Protein AF-A0A9C9BXX2-F1 (afdb_monomer_lite)

Radius of gyration: 13.17 Å; chains: 1; bounding box: 26×22×36 Å

Structure (mmCIF, N/CA/C/O backbone):
data_AF-A0A9C9BXX2-F1
#
_entry.id   AF-A0A9C9BXX2-F1
#
loop_
_atom_site.group_PDB
_atom_site.id
_atom_site.type_symbol
_atom_site.label_atom_id
_atom_site.label_alt_id
_atom_site.label_comp_id
_atom_site.label_asym_id
_atom_site.label_entity_id
_atom_site.label_seq_id
_atom_site.pdbx_PDB_ins_code
_atom_site.Cartn_x
_atom_site.Cartn_y
_atom_site.Cartn_z
_atom_site.occupancy
_atom_site.B_iso_or_equiv
_atom_site.auth_seq_id
_atom_site.auth_comp_id
_atom_site.auth_asym_id
_atom_site.auth_atom_id
_atom_site.pdbx_PDB_model_num
ATOM 1 N N . GLY A 1 1 ? 6.536 5.065 -13.175 1.00 67.31 1 GLY A N 1
ATOM 2 C CA . GLY A 1 1 ? 6.309 3.650 -13.400 1.00 67.31 1 GLY A CA 1
ATOM 3 C C . GLY A 1 1 ? 4.911 3.431 -13.900 1.00 67.31 1 GLY A C 1
ATOM 4 O O . GLY A 1 1 ? 4.081 4.331 -13.934 1.00 67.31 1 GLY A O 1
ATOM 5 N N . ASP A 1 2 ? 4.697 2.196 -14.271 1.00 72.31 2 ASP A N 1
ATOM 6 C CA . ASP A 1 2 ? 3.475 1.519 -14.680 1.00 72.31 2 ASP A CA 1
ATOM 7 C C . ASP A 1 2 ? 2.777 0.812 -13.493 1.00 72.31 2 ASP A C 1
ATOM 9 O O . ASP A 1 2 ? 1.653 0.328 -13.626 1.00 72.31 2 ASP A O 1
ATOM 13 N N . LEU A 1 3 ? 3.427 0.790 -12.323 1.00 79.56 3 LEU A N 1
ATOM 14 C CA . LEU A 1 3 ? 2.909 0.177 -11.107 1.00 79.56 3 LEU A CA 1
ATOM 15 C C . LEU A 1 3 ? 1.585 0.811 -10.664 1.00 79.56 3 LEU A C 1
ATOM 17 O O . LEU A 1 3 ? 1.405 2.032 -10.646 1.00 79.56 3 LEU A O 1
ATOM 21 N N . ARG A 1 4 ? 0.674 -0.043 -10.215 1.00 85.88 4 ARG A N 1
ATOM 22 C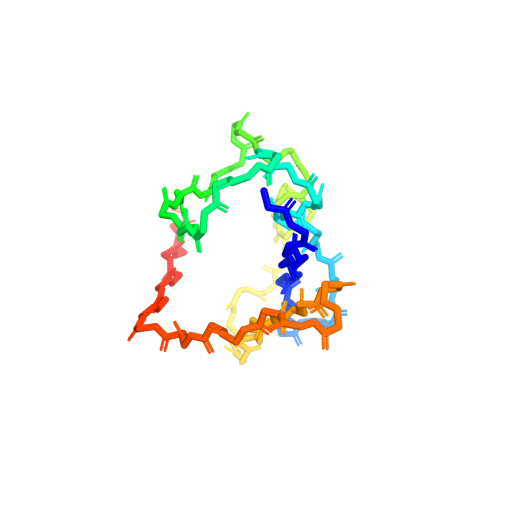 CA . ARG A 1 4 ? -0.540 0.313 -9.490 1.00 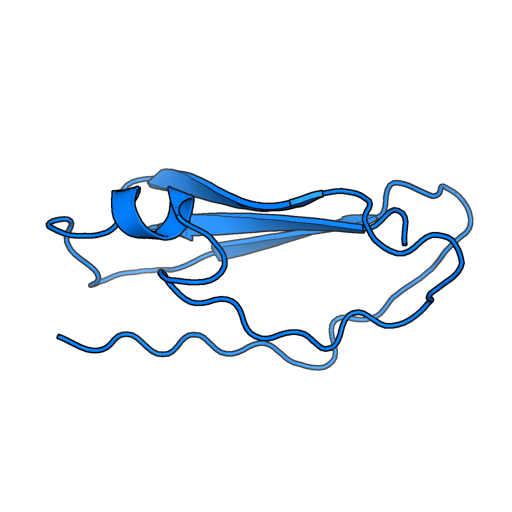85.88 4 ARG A CA 1
ATOM 23 C C . ARG A 1 4 ? -0.487 -0.304 -8.104 1.00 85.88 4 ARG A C 1
ATOM 25 O O . ARG A 1 4 ? -0.221 -1.496 -7.963 1.00 85.88 4 ARG A O 1
ATOM 32 N N . VAL A 1 5 ? -0.765 0.505 -7.090 1.00 87.69 5 VAL A N 1
ATOM 33 C CA . VAL A 1 5 ? -0.803 0.058 -5.697 1.00 87.69 5 VAL A CA 1
ATOM 34 C C . VAL A 1 5 ? -2.142 0.435 -5.100 1.00 87.69 5 VAL A C 1
ATOM 36 O O . VAL A 1 5 ? -2.468 1.618 -4.998 1.00 87.69 5 VAL A O 1
ATOM 39 N N . ASP A 1 6 ? -2.892 -0.580 -4.696 1.00 90.50 6 ASP A N 1
ATOM 40 C CA . ASP A 1 6 ? -4.160 -0.445 -3.997 1.00 90.50 6 ASP A CA 1
ATOM 41 C C . ASP A 1 6 ? -3.988 -0.988 -2.566 1.00 90.50 6 ASP A C 1
ATOM 43 O O . ASP A 1 6 ? -3.374 -2.035 -2.352 1.00 90.50 6 ASP A O 1
ATOM 47 N N . LEU A 1 7 ? -4.513 -0.272 -1.577 1.00 90.25 7 LEU A N 1
ATOM 48 C CA . LEU A 1 7 ? -4.611 -0.728 -0.193 1.00 90.25 7 LEU A CA 1
ATOM 49 C C . LEU A 1 7 ? -6.049 -1.161 0.065 1.00 90.25 7 LEU A C 1
ATOM 51 O O . LEU A 1 7 ? -6.967 -0.473 -0.370 1.00 90.25 7 LEU A O 1
ATOM 55 N N . VAL A 1 8 ? -6.234 -2.271 0.773 1.00 90.62 8 VAL A N 1
ATOM 56 C CA . VAL A 1 8 ? -7.545 -2.787 1.171 1.00 90.62 8 VAL A CA 1
ATOM 57 C C . VAL A 1 8 ? -7.636 -2.805 2.692 1.00 90.62 8 VAL A C 1
ATOM 59 O O . VAL A 1 8 ? -6.764 -3.378 3.354 1.00 90.62 8 VAL A O 1
ATOM 62 N N . SER A 1 9 ? -8.681 -2.182 3.239 1.00 88.69 9 SER A N 1
ATOM 63 C CA . SER A 1 9 ? -8.956 -2.198 4.676 1.00 88.69 9 SER A CA 1
ATOM 64 C C . SER A 1 9 ? -9.581 -3.513 5.139 1.00 88.69 9 SER A C 1
ATOM 66 O O . SER A 1 9 ? -10.196 -4.223 4.338 1.00 88.69 9 SER A O 1
ATOM 68 N N . PRO A 1 10 ? -9.535 -3.803 6.452 1.00 86.75 10 PRO A N 1
ATOM 69 C CA . PRO A 1 10 ? -10.244 -4.938 7.037 1.00 86.75 10 PRO A CA 1
ATOM 70 C C . PRO A 1 10 ? -11.758 -4.921 6.780 1.00 86.75 10 PRO A C 1
ATOM 72 O O . PRO A 1 10 ? -12.404 -5.965 6.804 1.00 86.75 10 PRO A O 1
ATOM 75 N N . ALA A 1 11 ? -12.331 -3.742 6.522 1.00 86.75 11 ALA A N 1
ATOM 76 C CA . ALA A 1 11 ? -13.738 -3.570 6.166 1.00 86.75 11 ALA A CA 1
ATOM 77 C C . ALA A 1 11 ? -14.031 -3.845 4.674 1.00 86.75 11 ALA A C 1
ATOM 79 O O . ALA A 1 11 ? -15.184 -3.778 4.253 1.00 86.75 11 ALA A O 1
ATOM 80 N N . GLY A 1 12 ? -13.006 -4.152 3.872 1.00 85.50 12 GLY A N 1
ATOM 81 C CA . GLY A 1 12 ? -13.112 -4.437 2.440 1.00 85.50 12 GLY A CA 1
ATOM 82 C C . GLY A 1 12 ? -13.085 -3.201 1.541 1.00 85.50 12 GLY A C 1
ATOM 83 O O . GLY A 1 12 ? -13.267 -3.327 0.330 1.00 85.50 12 GLY A O 1
ATOM 84 N N . GLN A 1 13 ? -12.856 -2.011 2.100 1.00 87.94 13 GLN A N 1
ATOM 85 C CA . GLN A 1 13 ? -12.738 -0.792 1.308 1.00 87.94 13 GLN A CA 1
ATOM 86 C C . GLN A 1 13 ? -11.374 -0.731 0.629 1.00 87.94 13 GLN A C 1
ATOM 88 O O . GLN A 1 13 ? -10.366 -1.095 1.226 1.00 87.94 13 GLN A O 1
ATOM 93 N N . VAL A 1 14 ? -11.356 -0.288 -0.626 1.00 90.38 14 VAL A N 1
ATOM 94 C CA . VAL A 1 14 ? -10.154 -0.233 -1.457 1.00 90.38 14 VAL A CA 1
ATOM 95 C C . VAL A 1 14 ? -9.836 1.218 -1.776 1.00 90.38 14 VAL A C 1
ATOM 97 O O . VAL A 1 14 ? -10.681 1.929 -2.314 1.00 90.38 14 VAL A O 1
ATOM 100 N N . VAL A 1 15 ? -8.605 1.629 -1.497 1.00 89.50 15 VAL A N 1
ATOM 101 C CA . VAL A 1 15 ? -8.082 2.960 -1.811 1.00 89.50 15 VAL A CA 1
ATOM 102 C C . VAL A 1 15 ? -6.855 2.806 -2.688 1.00 89.50 15 VAL A C 1
ATOM 104 O O . VAL A 1 15 ? -5.942 2.038 -2.375 1.00 89.50 15 VAL A O 1
ATOM 107 N N . ARG A 1 16 ? -6.811 3.559 -3.786 1.00 89.19 16 ARG A N 1
ATOM 108 C CA . ARG A 1 16 ? -5.641 3.579 -4.658 1.00 89.19 16 ARG A CA 1
ATOM 109 C C . ARG A 1 16 ? -4.586 4.518 -4.088 1.00 89.19 16 ARG A C 1
ATOM 111 O O . ARG A 1 16 ? -4.798 5.720 -4.011 1.00 89.19 16 ARG A O 1
ATOM 118 N N . LEU A 1 17 ? -3.430 3.966 -3.734 1.00 86.62 17 LEU A N 1
ATOM 119 C CA . LEU A 1 17 ? -2.280 4.745 -3.267 1.00 86.62 17 LEU A CA 1
ATOM 120 C C . LEU A 1 17 ? -1.439 5.251 -4.439 1.00 86.62 17 LEU A C 1
ATOM 122 O O . LEU A 1 17 ? -0.870 6.337 -4.397 1.00 86.62 17 LEU A O 1
ATOM 126 N N . HIS A 1 18 ? -1.337 4.451 -5.499 1.00 84.75 18 HIS A N 1
ATOM 127 C CA . HIS A 1 18 ? -0.499 4.765 -6.648 1.00 84.75 18 HIS A CA 1
ATOM 128 C C . HIS A 1 18 ? -1.154 4.308 -7.946 1.00 84.75 18 HIS A C 1
ATOM 130 O O . HIS A 1 18 ? -1.605 3.165 -8.031 1.00 84.75 18 HIS A O 1
ATOM 136 N N . ASP A 1 19 ? -1.161 5.168 -8.966 1.00 82.44 19 ASP A N 1
ATOM 137 C CA . ASP A 1 19 ? -1.691 4.827 -10.289 1.00 82.44 19 ASP A CA 1
ATOM 138 C C . ASP A 1 19 ? -0.762 5.287 -11.411 1.00 82.44 19 ASP A C 1
ATOM 140 O O . ASP A 1 19 ? -0.868 6.416 -11.884 1.00 82.44 19 ASP A O 1
ATOM 144 N N . GLN A 1 20 ? 0.154 4.415 -11.840 1.00 74.56 20 GLN A N 1
ATOM 145 C CA . GLN A 1 20 ? 0.936 4.607 -13.068 1.00 74.56 20 GLN A CA 1
ATOM 146 C C . GLN A 1 20 ? 1.683 5.956 -13.131 1.00 74.56 20 GLN A C 1
ATOM 148 O O . GLN A 1 20 ? 1.814 6.574 -14.191 1.00 74.56 20 GLN A O 1
ATOM 153 N N . VAL A 1 21 ? 2.170 6.452 -11.986 1.00 65.00 21 VAL A N 1
ATOM 154 C CA . VAL A 1 21 ? 2.857 7.749 -11.910 1.00 65.00 21 VAL A CA 1
ATOM 155 C C . VAL A 1 21 ? 4.374 7.547 -11.944 1.00 65.00 21 VAL A C 1
ATOM 157 O O . VAL A 1 21 ? 4.931 6.637 -11.336 1.00 65.00 21 VAL A O 1
ATOM 160 N N . GLY A 1 22 ? 5.089 8.426 -12.651 1.00 59.84 22 GLY A N 1
ATOM 161 C CA . GLY A 1 22 ? 6.556 8.497 -12.618 1.00 59.84 22 GLY A CA 1
ATOM 162 C C . GLY A 1 22 ? 7.282 7.908 -13.830 1.00 59.84 22 GLY A C 1
ATOM 163 O O . GLY A 1 22 ? 8.449 7.563 -13.695 1.00 59.84 22 GLY A O 1
ATOM 164 N N . GLY A 1 23 ? 6.614 7.724 -14.977 1.00 66.19 23 GLY A N 1
ATOM 165 C CA . GLY A 1 23 ? 7.262 7.374 -16.256 1.00 66.19 23 GLY A CA 1
ATOM 166 C C . GLY A 1 23 ? 8.214 6.175 -16.159 1.00 66.19 23 GLY A C 1
ATOM 167 O O . GLY A 1 23 ? 7.807 5.132 -15.659 1.00 66.19 23 GLY A O 1
ATOM 168 N N . SER A 1 24 ? 9.477 6.366 -16.550 1.00 63.78 24 SER A N 1
ATOM 169 C CA . SER A 1 24 ? 10.565 5.369 -16.543 1.00 63.78 24 SER A CA 1
ATOM 170 C C . SER A 1 24 ? 11.189 5.075 -15.169 1.00 63.78 24 SER A C 1
ATOM 172 O O . SER A 1 24 ? 12.286 4.536 -15.102 1.00 63.78 24 SER A O 1
ATOM 174 N N . ALA A 1 25 ? 10.589 5.528 -14.065 1.00 60.91 25 ALA A N 1
ATOM 175 C CA . ALA A 1 25 ? 11.121 5.235 -12.738 1.00 60.91 25 ALA A CA 1
ATOM 176 C C . ALA A 1 25 ? 10.833 3.776 -12.346 1.00 60.91 25 ALA A C 1
ATOM 178 O O . ALA A 1 25 ? 9.667 3.423 -12.158 1.00 60.91 25 ALA A O 1
ATOM 179 N N . ASP A 1 26 ? 11.902 2.997 -12.155 1.00 60.69 26 ASP A N 1
ATOM 180 C CA . ASP A 1 26 ? 11.864 1.556 -11.840 1.00 60.69 26 ASP A CA 1
ATOM 181 C C . ASP A 1 26 ? 11.498 1.244 -10.378 1.00 60.69 26 ASP A C 1
ATOM 183 O O . ASP A 1 26 ? 11.069 0.143 -10.048 1.00 60.69 26 ASP A O 1
ATOM 187 N N . ASN A 1 27 ? 11.696 2.199 -9.461 1.00 70.00 27 ASN A N 1
ATOM 188 C CA . ASN A 1 27 ? 11.576 1.962 -8.022 1.00 70.00 27 ASN A CA 1
ATOM 189 C C . ASN A 1 27 ? 10.493 2.836 -7.388 1.00 70.00 27 ASN A C 1
ATOM 191 O O . ASN A 1 27 ? 10.579 4.066 -7.416 1.00 70.00 27 ASN A O 1
ATOM 195 N N . LEU A 1 28 ? 9.531 2.206 -6.708 1.00 74.75 28 LEU A N 1
ATOM 196 C CA . LEU A 1 28 ? 8.529 2.902 -5.905 1.00 74.75 28 LEU A CA 1
ATOM 197 C C . LEU A 1 28 ? 8.954 2.938 -4.431 1.00 74.75 28 LEU A C 1
ATOM 199 O O . LEU A 1 28 ? 8.706 2.009 -3.668 1.00 74.75 28 LEU A O 1
ATOM 203 N N . LYS A 1 29 ? 9.595 4.037 -4.024 1.00 80.31 29 LYS A N 1
ATOM 204 C CA . LYS A 1 29 ? 9.874 4.362 -2.616 1.00 80.31 29 LYS A CA 1
ATOM 205 C C . LYS A 1 29 ? 9.083 5.604 -2.238 1.00 80.31 29 LYS A C 1
ATOM 207 O O . LYS A 1 29 ? 9.515 6.722 -2.519 1.00 80.31 29 LYS A O 1
ATOM 212 N N . ARG A 1 30 ? 7.895 5.410 -1.668 1.00 81.31 30 ARG A N 1
ATOM 213 C CA . ARG A 1 30 ? 6.985 6.505 -1.327 1.00 81.31 30 ARG A CA 1
ATOM 214 C C . ARG A 1 30 ? 6.199 6.179 -0.062 1.00 81.31 30 ARG A C 1
ATOM 216 O O . ARG A 1 30 ? 5.804 5.034 0.133 1.00 81.31 30 ARG A O 1
ATOM 223 N N . SER A 1 31 ? 5.977 7.204 0.749 1.00 83.38 31 SER A N 1
ATOM 224 C CA . SER A 1 31 ? 5.041 7.178 1.869 1.00 83.38 31 SER A CA 1
ATOM 225 C C . SER A 1 31 ? 3.755 7.877 1.445 1.00 83.38 31 SER A C 1
ATOM 227 O O . SER A 1 31 ? 3.815 8.883 0.735 1.00 83.38 31 SER A O 1
ATOM 229 N N . TYR A 1 32 ? 2.619 7.331 1.866 1.00 85.00 32 TYR A N 1
ATOM 230 C CA . TYR A 1 32 ? 1.296 7.890 1.620 1.00 85.00 32 TYR A CA 1
ATOM 231 C C . TYR A 1 32 ? 0.655 8.199 2.966 1.00 85.00 32 TYR A C 1
ATOM 233 O O . TYR A 1 32 ? 0.677 7.367 3.870 1.00 85.00 32 TYR A O 1
ATOM 241 N N . ASP A 1 33 ?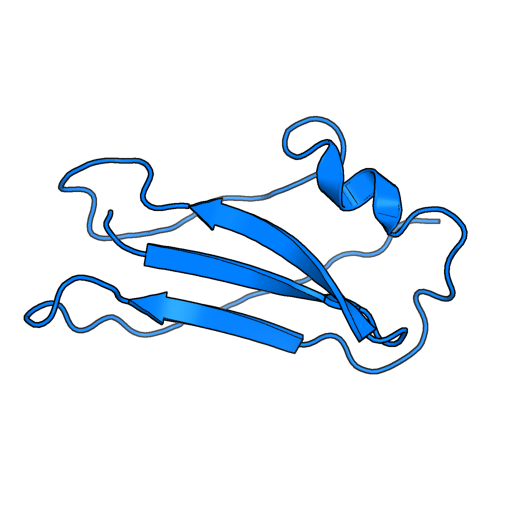 0.101 9.393 3.081 1.00 82.69 33 ASP A N 1
ATOM 242 C CA . ASP A 1 33 ? -0.635 9.869 4.246 1.00 82.69 33 ASP A CA 1
ATOM 243 C C . ASP A 1 33 ? -1.942 10.525 3.782 1.00 82.69 33 ASP A C 1
ATOM 245 O O . ASP A 1 33 ? -2.155 10.753 2.588 1.00 82.69 33 ASP A O 1
ATOM 249 N N . THR A 1 34 ? -2.832 10.844 4.718 1.00 78.31 34 THR A N 1
ATOM 250 C CA . THR A 1 34 ? -4.125 11.481 4.419 1.00 78.31 34 THR A CA 1
ATOM 251 C C . THR A 1 34 ? -3.989 12.878 3.800 1.00 78.31 34 THR A C 1
ATOM 253 O O . THR A 1 34 ? -4.947 13.379 3.215 1.00 78.31 34 THR A O 1
ATOM 256 N N . THR A 1 35 ? -2.810 13.510 3.881 1.00 77.62 35 THR A N 1
ATOM 257 C CA . THR A 1 35 ? -2.550 14.829 3.277 1.00 77.62 35 THR A CA 1
ATOM 258 C C . THR A 1 35 ? -2.152 14.728 1.806 1.00 77.62 35 THR A C 1
ATOM 260 O O . THR A 1 35 ? -2.521 15.578 0.999 1.00 77.62 35 THR A O 1
ATOM 263 N N . SER A 1 36 ? -1.427 13.670 1.449 1.00 78.00 36 SER A N 1
ATOM 264 C CA . SER A 1 36 ? -0.939 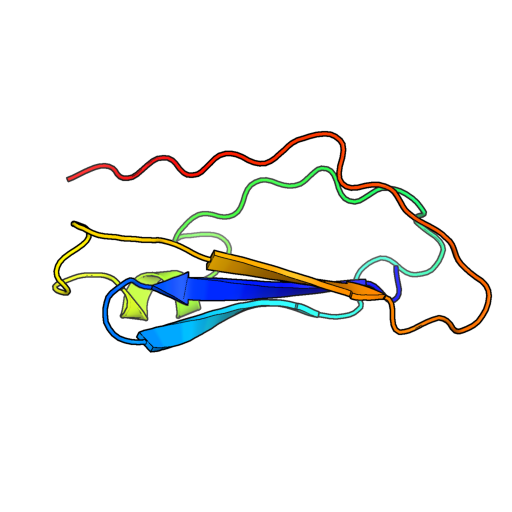13.383 0.099 1.00 78.00 36 SER A CA 1
ATOM 265 C C . SER A 1 36 ? -1.900 12.507 -0.703 1.00 78.00 36 SER A C 1
ATOM 267 O O . SER A 1 36 ? -1.913 12.585 -1.929 1.00 78.00 36 SER A O 1
ATOM 269 N N . THR A 1 37 ? -2.704 11.686 -0.024 1.00 79.94 37 THR A N 1
ATOM 270 C CA . THR A 1 37 ? -3.700 10.784 -0.614 1.00 79.94 37 THR A CA 1
ATOM 271 C C . THR A 1 37 ? -5.016 10.972 0.125 1.00 79.94 37 THR A C 1
ATOM 273 O O . THR A 1 37 ? -5.288 10.293 1.112 1.00 79.94 37 THR A O 1
ATOM 276 N N . SER A 1 38 ? -5.832 11.921 -0.334 1.00 78.12 38 SER A N 1
ATOM 277 C CA . SER A 1 38 ? -7.095 12.268 0.333 1.00 78.12 38 SER A CA 1
ATOM 278 C C . SER A 1 38 ? -8.052 11.079 0.459 1.00 78.12 38 SER A C 1
ATOM 280 O O . SER A 1 38 ? -8.760 10.984 1.455 1.00 78.12 38 SER A O 1
ATOM 282 N N . ASP A 1 39 ? -7.992 10.131 -0.477 1.00 81.06 39 ASP A N 1
ATOM 283 C CA . ASP A 1 39 ? -8.794 8.903 -0.475 1.00 81.06 39 ASP A CA 1
ATOM 284 C C . ASP A 1 39 ? -8.480 7.987 0.726 1.00 81.06 39 ASP A C 1
ATOM 286 O O . ASP A 1 39 ? -9.331 7.214 1.153 1.00 81.06 39 ASP A O 1
ATOM 290 N N . LEU A 1 40 ? -7.293 8.095 1.351 1.00 82.00 40 LEU A N 1
ATOM 291 C CA . LEU A 1 40 ? -7.012 7.409 2.627 1.00 82.00 40 LEU A CA 1
ATOM 292 C C . LEU A 1 40 ? -7.928 7.896 3.755 1.00 82.00 40 LEU A C 1
ATOM 294 O O . LEU A 1 40 ? -8.145 7.174 4.728 1.00 82.00 40 LEU A O 1
ATOM 298 N N . GLY A 1 41 ? -8.467 9.111 3.623 1.00 79.25 41 GLY A N 1
ATOM 299 C CA . GLY A 1 41 ? -9.465 9.668 4.523 1.00 79.25 41 GLY A CA 1
ATOM 300 C C . GLY A 1 41 ? -10.738 8.830 4.588 1.00 79.25 41 GLY A C 1
ATOM 301 O O . GLY A 1 41 ? -11.402 8.839 5.619 1.00 79.25 41 GLY A O 1
ATOM 302 N N . ASP A 1 42 ? -11.035 8.033 3.562 1.00 81.00 42 ASP A N 1
ATOM 303 C CA . ASP A 1 42 ? -12.197 7.151 3.573 1.00 81.00 42 ASP A CA 1
ATOM 304 C C . ASP A 1 42 ? -12.104 6.054 4.645 1.00 81.00 42 ASP A C 1
ATOM 306 O O . ASP A 1 42 ? -13.124 5.525 5.090 1.00 81.00 42 ASP A O 1
ATOM 310 N N . TYR A 1 43 ? -10.892 5.718 5.095 1.00 79.44 43 TYR A N 1
ATOM 311 C CA . TYR A 1 43 ? -10.683 4.793 6.207 1.00 79.44 43 TYR A CA 1
ATOM 312 C C . TYR A 1 43 ? -10.926 5.429 7.580 1.00 79.44 43 TYR A C 1
ATOM 314 O O . TYR A 1 43 ? -11.060 4.705 8.571 1.00 79.44 43 TYR A O 1
ATOM 322 N N . LEU A 1 44 ? -10.998 6.761 7.667 1.00 75.81 44 LEU A N 1
ATOM 323 C CA . LEU A 1 44 ? -11.235 7.461 8.926 1.00 75.81 44 LEU A CA 1
ATOM 324 C C . LEU A 1 44 ? -12.653 7.173 9.428 1.00 75.81 44 LEU A C 1
ATOM 326 O O . LEU A 1 44 ? -13.640 7.317 8.711 1.00 75.81 44 LEU A O 1
ATOM 330 N N . GLY A 1 45 ? -12.750 6.755 10.690 1.00 75.81 45 GLY A N 1
ATOM 331 C CA . GLY A 1 45 ? -14.014 6.355 11.314 1.00 75.81 45 GLY A CA 1
ATOM 332 C C . GLY A 1 45 ? -14.396 4.887 11.099 1.00 75.81 45 GLY A C 1
ATOM 333 O O . GLY A 1 45 ? -15.369 4.431 11.698 1.00 75.81 45 GLY A O 1
ATOM 334 N N . GLN A 1 46 ? -13.628 4.124 10.313 1.00 78.12 46 GLN A N 1
ATOM 335 C CA . GLN A 1 46 ? -13.780 2.671 10.213 1.00 78.12 46 GLN A CA 1
ATOM 336 C C . GLN A 1 46 ? -12.924 1.949 11.260 1.00 78.12 46 GLN A C 1
ATOM 338 O O . GLN A 1 46 ? -11.945 2.486 11.780 1.00 78.12 46 GLN A O 1
ATOM 343 N N . SER A 1 47 ? -13.270 0.694 11.558 1.00 77.81 47 SER A N 1
ATOM 344 C CA . SER A 1 47 ? -12.410 -0.150 12.387 1.00 77.81 47 SER A CA 1
ATOM 345 C C . SER A 1 47 ? -11.093 -0.415 11.661 1.00 77.81 47 SER A C 1
ATOM 347 O O . SER A 1 47 ? -11.053 -1.139 10.669 1.00 77.81 47 SER A O 1
ATOM 349 N N . MET A 1 48 ? -10.004 0.132 12.195 1.00 81.25 48 MET A N 1
ATOM 350 C CA . MET A 1 48 ? -8.647 -0.137 11.714 1.00 81.25 48 MET A CA 1
ATOM 351 C C . MET A 1 48 ? -8.105 -1.499 12.177 1.00 81.25 48 MET A C 1
ATOM 353 O O . MET A 1 48 ? -7.028 -1.917 11.748 1.00 81.25 48 MET A O 1
ATOM 357 N N . GLN A 1 49 ? -8.840 -2.196 13.052 1.00 81.12 49 GLN A N 1
ATOM 358 C CA . GLN A 1 49 ? -8.480 -3.524 13.539 1.00 81.12 49 GLN A CA 1
ATOM 359 C C . GLN A 1 49 ? -8.819 -4.594 12.501 1.00 81.12 49 GLN A C 1
ATOM 361 O O . GLN A 1 49 ? -9.965 -4.698 12.063 1.00 81.12 49 GLN A O 1
ATOM 366 N N . GLY A 1 50 ? -7.827 -5.418 12.166 1.00 85.19 50 GLY A N 1
ATOM 367 C CA . GLY A 1 50 ? -7.974 -6.579 11.297 1.00 85.19 50 GLY A CA 1
ATOM 368 C C . GLY A 1 50 ? -6.858 -6.679 10.265 1.00 85.19 50 GLY A C 1
ATOM 369 O O . GLY A 1 50 ? -5.789 -6.086 10.419 1.00 85.19 50 GLY A O 1
ATOM 370 N N . GLU A 1 51 ? -7.107 -7.460 9.220 1.00 88.81 51 GLU A N 1
ATOM 371 C CA . GLU A 1 51 ? -6.136 -7.714 8.162 1.00 88.81 51 GLU A CA 1
ATOM 372 C C . GLU A 1 51 ? -6.159 -6.603 7.109 1.00 88.81 51 GLU A C 1
ATOM 374 O O . GLU A 1 51 ? -7.191 -6.321 6.502 1.00 88.81 51 GLU A O 1
ATOM 379 N N . TRP A 1 52 ? -4.999 -5.994 6.881 1.00 90.38 52 TRP A N 1
ATOM 380 C CA . TRP A 1 52 ? -4.781 -5.040 5.800 1.00 90.38 52 TRP A CA 1
ATOM 381 C C . TRP A 1 52 ? -4.072 -5.738 4.649 1.00 90.38 52 TRP A C 1
ATOM 383 O O . TRP A 1 52 ? -3.066 -6.417 4.863 1.00 90.38 52 TRP A O 1
ATOM 393 N N . GLN A 1 53 ? -4.564 -5.546 3.427 1.00 90.69 53 GLN A N 1
ATOM 394 C CA . GLN A 1 53 ? -3.971 -6.160 2.239 1.00 90.69 53 GLN A CA 1
ATOM 395 C C . GLN A 1 53 ? -3.430 -5.087 1.300 1.00 90.69 53 GLN A C 1
ATOM 397 O O . GLN A 1 53 ? -4.158 -4.186 0.885 1.00 90.69 53 GLN A O 1
ATOM 402 N N . LEU A 1 54 ? -2.154 -5.205 0.933 1.00 89.88 54 LEU A N 1
ATOM 403 C CA . LEU A 1 54 ? -1.533 -4.374 -0.092 1.00 89.88 54 LEU A CA 1
ATOM 404 C C . LEU A 1 54 ? -1.528 -5.130 -1.423 1.00 89.88 54 LEU A C 1
ATOM 406 O O . LEU A 1 54 ? -0.888 -6.172 -1.554 1.00 89.88 54 LEU A O 1
ATOM 410 N N . GLN A 1 55 ? -2.220 -4.591 -2.420 1.00 88.56 55 GLN A N 1
ATOM 411 C CA . GLN A 1 55 ? -2.262 -5.140 -3.768 1.00 88.56 55 GLN A CA 1
ATOM 412 C C . GLN A 1 55 ? -1.357 -4.317 -4.681 1.00 88.56 55 GLN A C 1
ATOM 414 O O . GLN A 1 55 ? -1.663 -3.175 -5.016 1.00 88.56 55 GLN A O 1
ATOM 419 N N . VAL A 1 56 ? -0.244 -4.914 -5.103 1.00 85.06 56 VAL A N 1
ATOM 420 C CA . VAL A 1 56 ? 0.688 -4.313 -6.063 1.00 85.06 56 VAL A CA 1
ATOM 421 C C . VAL A 1 56 ? 0.507 -5.005 -7.408 1.00 85.06 56 VAL A C 1
ATOM 423 O O . VAL A 1 56 ? 0.614 -6.227 -7.504 1.00 85.06 56 VAL A O 1
ATOM 426 N N . ARG A 1 57 ? 0.206 -4.226 -8.446 1.00 82.38 57 ARG A N 1
ATOM 427 C CA . ARG A 1 57 ? 0.043 -4.693 -9.822 1.00 82.38 57 ARG A CA 1
ATOM 428 C C . ARG A 1 57 ? 1.014 -3.957 -10.727 1.00 82.38 57 ARG A C 1
ATOM 430 O O . ARG A 1 57 ? 0.983 -2.735 -10.797 1.00 82.38 57 ARG A O 1
ATOM 437 N N . ASP A 1 58 ? 1.836 -4.722 -11.421 1.00 77.25 58 ASP A N 1
ATOM 438 C CA . ASP A 1 58 ? 2.671 -4.247 -12.517 1.00 77.25 58 ASP A CA 1
ATOM 439 C C . ASP A 1 58 ? 1.853 -4.321 -13.816 1.00 77.25 58 ASP A C 1
ATOM 441 O O . ASP A 1 58 ? 1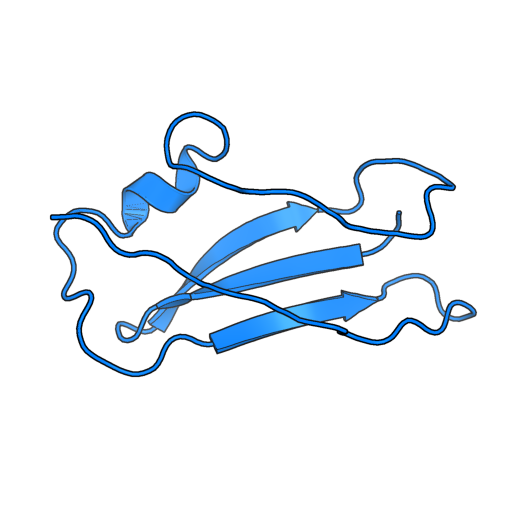.158 -5.315 -14.065 1.00 77.25 58 ASP A O 1
ATOM 445 N N . LEU A 1 59 ? 1.825 -3.228 -14.578 1.00 75.25 59 LEU A N 1
ATOM 446 C CA . LEU A 1 59 ? 1.029 -3.112 -15.804 1.00 75.25 59 LEU A CA 1
ATOM 447 C C . LEU A 1 59 ? 1.922 -3.028 -17.054 1.00 75.25 59 LEU A C 1
ATOM 449 O O . LEU A 1 59 ? 1.397 -3.018 -18.174 1.00 75.25 59 LEU A O 1
ATOM 453 N N . ALA A 1 60 ? 3.246 -3.048 -16.896 1.00 68.81 60 ALA A N 1
ATOM 454 C CA . ALA A 1 60 ? 4.226 -3.194 -17.954 1.00 68.81 60 ALA A CA 1
ATOM 455 C C . ALA A 1 60 ? 4.592 -4.674 -18.110 1.00 68.81 60 ALA A C 1
ATOM 457 O O . ALA A 1 60 ? 5.351 -5.266 -17.359 1.00 68.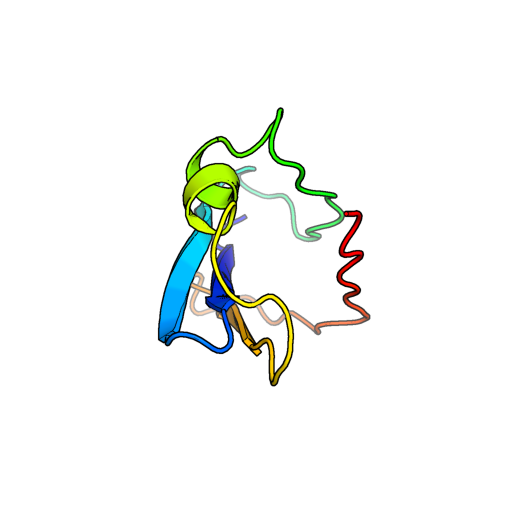81 60 ALA A O 1
ATOM 458 N N . ARG A 1 61 ? 4.088 -5.296 -19.182 1.00 64.62 61 ARG A N 1
ATOM 459 C CA . ARG A 1 61 ? 4.222 -6.747 -19.449 1.00 64.62 61 ARG A CA 1
ATOM 460 C C . ARG A 1 61 ? 5.665 -7.301 -19.481 1.00 64.62 61 ARG A C 1
ATOM 462 O O . ARG A 1 61 ? 5.810 -8.513 -19.612 1.00 64.62 61 ARG A O 1
ATOM 469 N N . LEU A 1 62 ? 6.693 -6.452 -19.465 1.00 63.16 62 LEU A N 1
ATOM 470 C CA . LEU A 1 62 ? 8.109 -6.825 -19.557 1.00 63.16 62 LEU A CA 1
ATOM 471 C C . LEU A 1 62 ? 8.921 -6.475 -18.305 1.00 63.16 62 LEU A C 1
ATOM 473 O O . LEU A 1 62 ? 10.061 -6.929 -18.218 1.00 63.16 62 LEU A O 1
ATOM 477 N N . ASP A 1 63 ? 8.361 -5.716 -17.362 1.00 63.75 63 ASP A N 1
ATOM 478 C CA . ASP A 1 63 ? 9.070 -5.344 -16.145 1.00 63.75 63 ASP A CA 1
ATOM 479 C C . ASP A 1 63 ? 8.801 -6.369 -15.037 1.00 63.75 63 ASP A C 1
ATOM 481 O O . ASP A 1 63 ? 7.714 -6.926 -14.879 1.00 63.75 63 ASP A O 1
ATOM 485 N N . THR A 1 64 ? 9.860 -6.702 -14.301 1.00 66.44 64 THR A N 1
ATOM 486 C CA . THR A 1 64 ? 9.798 -7.585 -13.135 1.00 66.44 64 THR A CA 1
ATOM 487 C C . THR A 1 64 ? 10.314 -6.828 -11.928 1.00 66.44 64 THR A C 1
ATOM 489 O O . THR A 1 64 ? 11.503 -6.520 -11.848 1.00 66.44 64 THR A O 1
ATOM 492 N N . GLY A 1 65 ? 9.427 -6.565 -10.974 1.00 70.50 65 GLY A N 1
ATOM 493 C CA . GLY A 1 65 ? 9.758 -5.970 -9.683 1.00 70.50 65 GLY A CA 1
ATOM 494 C C . GLY A 1 65 ? 9.738 -6.987 -8.542 1.00 70.50 65 GLY A C 1
ATOM 495 O O . GLY A 1 65 ? 9.173 -8.074 -8.643 1.00 70.50 65 GLY A O 1
ATOM 496 N N . THR A 1 66 ? 10.344 -6.628 -7.413 1.00 72.75 66 THR A N 1
ATOM 497 C CA . THR A 1 66 ? 10.187 -7.356 -6.146 1.00 72.75 66 THR A CA 1
ATOM 498 C C . THR A 1 66 ? 9.706 -6.384 -5.081 1.00 72.75 66 THR A C 1
ATOM 500 O O . THR A 1 66 ? 10.290 -5.314 -4.907 1.00 72.75 66 THR A O 1
ATOM 503 N N . LEU A 1 67 ? 8.664 -6.761 -4.338 1.00 78.50 67 LEU A N 1
ATOM 504 C CA . LEU A 1 67 ? 8.292 -6.037 -3.128 1.00 78.50 67 LEU A CA 1
ATOM 505 C C . LEU A 1 67 ? 9.333 -6.342 -2.047 1.00 78.50 67 LEU A C 1
ATOM 507 O O . LEU A 1 67 ? 9.335 -7.424 -1.469 1.00 78.50 67 LEU A O 1
ATOM 511 N N . ILE A 1 68 ? 10.237 -5.394 -1.804 1.00 81.31 68 ILE A N 1
ATOM 512 C CA . ILE A 1 68 ? 11.296 -5.537 -0.793 1.00 81.31 68 ILE A CA 1
ATOM 513 C C . ILE A 1 68 ? 10.692 -5.444 0.609 1.00 81.31 68 ILE A C 1
ATOM 515 O O . ILE A 1 68 ? 10.962 -6.273 1.475 1.00 81.31 68 ILE A O 1
ATOM 519 N N . SER A 1 69 ? 9.881 -4.416 0.837 1.00 84.25 69 SER A N 1
ATOM 520 C CA . SER A 1 69 ? 9.221 -4.177 2.110 1.00 84.25 69 SER A CA 1
ATOM 521 C C . SER A 1 69 ? 8.023 -3.258 1.927 1.00 84.25 69 SER A C 1
ATOM 523 O O . SER A 1 69 ? 7.966 -2.443 1.005 1.00 84.25 69 SER A O 1
ATOM 525 N N . TRP A 1 70 ? 7.073 -3.387 2.841 1.00 87.38 70 TRP A N 1
ATOM 526 C CA . TRP A 1 70 ? 6.011 -2.419 3.045 1.00 87.38 70 TRP A CA 1
ATOM 527 C C . TRP A 1 70 ? 5.694 -2.358 4.535 1.00 87.38 70 TRP A C 1
ATOM 529 O O . TRP A 1 70 ? 5.950 -3.305 5.282 1.00 87.38 70 TRP A O 1
ATOM 539 N N . SER A 1 71 ? 5.161 -1.226 4.964 1.00 85.44 71 SER A N 1
ATOM 540 C CA . SER A 1 71 ? 4.714 -1.006 6.332 1.00 85.44 71 SER A CA 1
ATOM 541 C C . SER A 1 71 ? 3.495 -0.105 6.305 1.00 85.44 71 SER A C 1
ATOM 543 O O . SER A 1 71 ? 3.421 0.810 5.484 1.00 85.44 71 SER A O 1
ATOM 545 N N . ILE A 1 72 ? 2.578 -0.338 7.233 1.00 84.12 72 ILE A N 1
ATOM 546 C CA . ILE A 1 72 ? 1.460 0.553 7.506 1.00 84.12 72 ILE A CA 1
ATOM 547 C C . ILE A 1 72 ? 1.569 1.015 8.955 1.00 84.12 72 ILE A C 1
ATOM 549 O O . ILE A 1 72 ? 1.807 0.205 9.851 1.00 84.12 72 ILE A O 1
ATOM 553 N N . THR A 1 73 ? 1.410 2.316 9.167 1.00 83.81 73 THR A N 1
ATOM 554 C CA . THR A 1 73 ? 1.302 2.903 10.500 1.00 83.81 73 THR A CA 1
ATOM 555 C C . THR A 1 73 ? -0.101 3.463 10.627 1.00 83.81 73 THR A C 1
ATOM 557 O O . THR A 1 73 ? -0.545 4.228 9.774 1.00 83.81 73 THR A O 1
ATOM 560 N N . LEU A 1 74 ? -0.802 3.038 11.671 1.00 75.75 74 LEU A N 1
ATOM 561 C CA . LEU A 1 74 ? -2.148 3.489 11.992 1.00 75.75 74 LEU A CA 1
ATOM 562 C C . LEU A 1 74 ? -2.032 4.311 13.273 1.00 75.75 74 LEU A C 1
ATOM 564 O O . LEU A 1 74 ? -1.652 3.775 14.314 1.00 75.75 74 LEU A O 1
ATOM 568 N N . GLU A 1 75 ? -2.311 5.604 13.172 1.00 72.19 75 GLU A N 1
ATOM 569 C CA . GLU A 1 75 ? -2.328 6.529 14.304 1.00 72.19 75 GLU A CA 1
ATOM 570 C C . GLU A 1 75 ? -3.783 6.911 14.593 1.00 72.19 75 GLU A C 1
ATOM 572 O O . GLU A 1 75 ? -4.567 7.113 13.662 1.00 72.19 75 GLU A O 1
ATOM 577 N N . TYR A 1 76 ? -4.144 6.934 15.877 1.00 60.41 76 TYR A N 1
ATOM 578 C CA . TYR A 1 76 ? -5.482 7.258 16.378 1.00 60.41 76 TYR A CA 1
ATOM 579 C C . TYR A 1 76 ? -5.518 8.643 17.024 1.00 60.41 76 TYR A C 1
ATOM 581 O O . TYR A 1 76 ? -4.497 9.043 17.631 1.00 60.41 76 TYR A O 1
#

Secondary structure (DSSP, 8-state):
---EEEEE-TTS-EEEEEES-STT---------TTT-GGGGGGTTS---S--EEEEE---TT--------------

Sequence (76 aa):
GDLRVDLVSPAGQVVRLHDQVGGSADNLKRSYDTTSTSDLGDYLGQSMQGEWQLQVRDLARLDTGTLISWSITLEY

Foldseek 3Di:
DQKWKWKAAPVGDIFTPDHGPDPPDLDDDDDDDCVRGVSVCVCPPPPNDDDMDIDMDRPPPPDDDDCPDDDDDDDD

pLDDT: mean 79.11, std 8.65, range [59.84, 90.69]